Protein AF-A0AA97DNX5-F1 (afdb_monomer_lite)

Foldseek 3Di:
DKAKDWDWDDDPPDIFIKIWIADPVGTPDIDRHLVDDPVVSVVVRVVCVVVVPDSVCNVVVSVVVSVVVVVPD

Radius of gyration: 12.1 Å; chains: 1; bounding box: 33×17×40 Å

pLDDT: mean 85.58, std 8.08, range [47.59, 92.75]

Secondary structure (DSSP, 8-state):
-EEEEEEEEE-SSSEEEEEEEEETTEEEEEES-----HHHHHHHHHHHHHTT--TTTHHHHHHHHHHHHTT--

Sequence (73 aa):
MVRYIVTEQARAERTQYGIAAITERKRVDQIDDVALTLEETMRLVSLLQDNGVAPEHFRDVVEDYLSGLMMVE

Structure (mmCIF, N/CA/C/O backbone):
data_AF-A0AA97DNX5-F1
#
_entry.id   AF-A0AA97DNX5-F1
#
loop_
_atom_site.group_PDB
_atom_site.id
_atom_site.type_symbol
_atom_site.label_atom_id
_atom_site.label_alt_id
_atom_site.label_comp_id
_atom_site.label_asym_id
_atom_site.label_entity_id
_atom_site.label_seq_id
_atom_site.pdbx_PDB_ins_code
_atom_site.Cartn_x
_atom_site.Cartn_y
_atom_site.Cartn_z
_atom_site.occupancy
_atom_site.B_iso_or_equiv
_atom_site.auth_seq_id
_atom_site.auth_comp_id
_atom_site.auth_asym_id
_atom_site.auth_atom_id
_atom_site.pdbx_PDB_model_num
ATOM 1 N N . MET A 1 1 ? -8.752 1.038 12.249 1.00 79.00 1 MET A N 1
ATOM 2 C CA . MET A 1 1 ? -8.494 1.670 10.927 1.00 79.00 1 MET A CA 1
ATOM 3 C C . MET A 1 1 ? -7.294 0.998 10.261 1.00 79.00 1 MET A C 1
ATOM 5 O O . MET A 1 1 ? -6.338 0.684 10.967 1.00 79.00 1 MET A O 1
ATOM 9 N N . VAL A 1 2 ? -7.349 0.719 8.952 1.00 85.00 2 VAL A N 1
ATOM 10 C CA . VAL A 1 2 ? -6.203 0.181 8.191 1.00 85.00 2 VAL A CA 1
ATOM 11 C C . VAL A 1 2 ? -5.349 1.335 7.663 1.00 85.00 2 VAL A C 1
ATOM 13 O O . VAL A 1 2 ? -5.876 2.385 7.303 1.00 85.00 2 VAL A O 1
ATOM 16 N N . ARG A 1 3 ? -4.029 1.169 7.680 1.00 88.75 3 ARG A N 1
ATOM 17 C CA . ARG A 1 3 ? -3.045 2.109 7.146 1.00 88.75 3 ARG A CA 1
ATOM 18 C C . ARG A 1 3 ? -2.115 1.362 6.207 1.00 88.75 3 ARG A C 1
ATOM 20 O O . ARG A 1 3 ? -1.621 0.293 6.554 1.00 88.75 3 ARG A O 1
ATOM 27 N N . TYR A 1 4 ? -1.848 1.960 5.059 1.00 90.62 4 TYR A N 1
ATOM 28 C CA . TYR A 1 4 ? -0.902 1.443 4.078 1.00 90.62 4 TYR A CA 1
ATOM 29 C C . TYR A 1 4 ? 0.388 2.246 4.167 1.00 90.62 4 TYR A C 1
ATOM 31 O O . TYR A 1 4 ? 0.333 3.477 4.182 1.00 90.62 4 TYR A O 1
ATOM 39 N N . ILE A 1 5 ? 1.528 1.566 4.264 1.00 90.94 5 ILE A N 1
ATOM 40 C CA . ILE A 1 5 ? 2.847 2.206 4.294 1.00 90.94 5 ILE A CA 1
ATOM 41 C C . ILE A 1 5 ? 3.725 1.668 3.171 1.00 90.94 5 ILE A C 1
ATOM 43 O O . ILE A 1 5 ? 3.629 0.49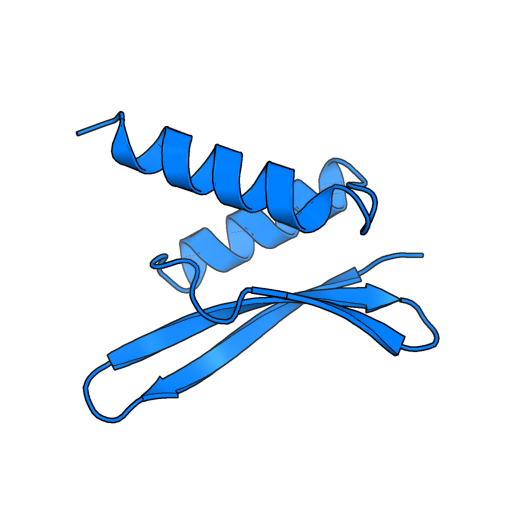4 2.818 1.00 90.94 5 ILE A O 1
ATOM 47 N N . VAL A 1 6 ? 4.604 2.522 2.653 1.00 92.25 6 VAL A N 1
ATOM 48 C CA . VAL A 1 6 ? 5.666 2.106 1.735 1.00 92.25 6 VAL A CA 1
ATOM 49 C C . VAL A 1 6 ? 6.784 1.449 2.542 1.00 92.25 6 VAL A C 1
ATOM 51 O O . VAL A 1 6 ? 7.211 1.982 3.568 1.00 92.25 6 VAL A O 1
ATOM 54 N N . THR A 1 7 ? 7.262 0.302 2.077 1.00 91.38 7 THR A N 1
ATOM 55 C CA . THR A 1 7 ? 8.460 -0.357 2.596 1.00 91.38 7 THR A CA 1
ATOM 56 C C . THR A 1 7 ? 9.564 -0.282 1.557 1.00 91.38 7 THR A C 1
ATOM 58 O O . THR A 1 7 ? 9.324 -0.543 0.384 1.00 91.38 7 THR A O 1
ATOM 61 N N . GLU A 1 8 ? 10.776 0.042 1.987 1.00 90.62 8 GLU A N 1
ATOM 62 C CA . GLU A 1 8 ? 11.966 0.019 1.141 1.00 90.62 8 GLU A CA 1
ATOM 63 C C . GLU A 1 8 ? 12.869 -1.133 1.587 1.00 90.62 8 GLU A C 1
ATOM 65 O O . GLU A 1 8 ? 13.141 -1.294 2.780 1.00 90.62 8 GLU A O 1
ATOM 70 N N . GLN A 1 9 ? 13.333 -1.939 0.635 1.00 86.75 9 GLN A N 1
ATOM 71 C CA . GLN A 1 9 ? 14.366 -2.945 0.849 1.00 86.75 9 GLN A CA 1
ATOM 72 C C . GLN A 1 9 ? 15.531 -2.707 -0.105 1.00 86.75 9 GLN A C 1
ATOM 74 O O . GLN A 1 9 ? 15.399 -2.796 -1.325 1.00 86.75 9 GLN A O 1
ATOM 79 N N . ALA A 1 10 ? 16.708 -2.469 0.468 1.00 82.62 10 ALA A N 1
ATOM 80 C CA . ALA A 1 10 ? 17.953 -2.497 -0.280 1.00 82.62 10 ALA A CA 1
ATOM 81 C C . ALA A 1 10 ? 18.324 -3.958 -0.574 1.00 82.62 10 ALA A C 1
ATOM 83 O O . ALA A 1 10 ? 18.705 -4.705 0.331 1.00 82.62 10 ALA A O 1
ATOM 84 N N . ARG A 1 11 ? 18.210 -4.377 -1.837 1.00 78.19 11 ARG A N 1
ATOM 85 C CA . ARG A 1 11 ? 18.778 -5.643 -2.313 1.00 78.19 11 ARG A CA 1
ATOM 86 C C . ARG A 1 11 ? 20.080 -5.391 -3.053 1.00 78.19 11 ARG A C 1
ATOM 88 O O . ARG A 1 11 ? 20.337 -4.284 -3.511 1.00 78.19 11 ARG A O 1
ATOM 95 N N . ALA A 1 12 ? 20.901 -6.437 -3.152 1.00 75.56 12 ALA A N 1
ATOM 96 C CA . ALA A 1 12 ? 22.279 -6.369 -3.641 1.00 75.56 12 ALA A CA 1
ATOM 97 C C . ALA A 1 12 ? 22.439 -5.682 -5.013 1.00 75.56 12 ALA A C 1
ATOM 99 O O . ALA A 1 12 ? 23.508 -5.154 -5.298 1.00 75.56 12 ALA A O 1
ATOM 100 N N . GLU A 1 13 ? 21.387 -5.670 -5.836 1.00 73.38 13 GLU A N 1
ATOM 101 C CA . GLU A 1 13 ? 21.426 -5.172 -7.216 1.00 73.38 13 GLU A CA 1
ATOM 102 C C . GLU A 1 13 ? 20.461 -4.004 -7.481 1.00 73.38 13 GLU A C 1
ATOM 104 O O . GLU A 1 13 ? 20.622 -3.295 -8.472 1.00 73.38 13 GLU A O 1
ATOM 109 N N . ARG A 1 14 ? 19.461 -3.775 -6.616 1.00 78.69 14 ARG A N 1
ATOM 110 C CA . ARG A 1 14 ? 18.457 -2.710 -6.785 1.00 78.69 14 ARG A CA 1
ATOM 111 C C . ARG A 1 14 ? 17.728 -2.381 -5.483 1.00 78.69 14 ARG A C 1
ATOM 113 O O . ARG A 1 14 ? 17.556 -3.247 -4.622 1.00 78.69 14 ARG A O 1
ATOM 120 N N . THR A 1 15 ? 17.234 -1.150 -5.378 1.00 84.00 15 THR A N 1
ATOM 121 C CA . THR A 1 15 ? 16.250 -0.770 -4.357 1.00 84.00 15 THR A CA 1
ATOM 122 C C . THR A 1 15 ? 14.893 -1.338 -4.755 1.00 84.00 15 THR A C 1
ATOM 124 O O . THR A 1 15 ? 14.408 -1.062 -5.850 1.00 84.00 15 THR A O 1
ATOM 127 N N . GLN A 1 16 ? 14.299 -2.153 -3.887 1.00 88.56 16 GLN A N 1
ATOM 128 C CA . GLN A 1 16 ? 12.949 -2.676 -4.065 1.00 88.56 16 GLN A CA 1
ATOM 129 C C . GLN A 1 16 ? 11.988 -1.923 -3.156 1.00 88.56 16 GLN A C 1
ATOM 131 O O . GLN A 1 16 ? 12.270 -1.706 -1.975 1.00 88.56 16 GLN A O 1
ATOM 136 N N . TYR A 1 17 ? 10.854 -1.539 -3.726 1.00 90.62 17 TYR A N 1
ATOM 137 C CA . TYR A 1 17 ? 9.761 -0.916 -3.001 1.00 90.62 17 TYR A CA 1
ATOM 138 C C . TYR A 1 17 ? 8.624 -1.918 -2.844 1.00 90.62 17 TYR A C 1
ATOM 140 O O . TYR A 1 17 ? 8.345 -2.719 -3.738 1.00 90.62 17 TYR A O 1
ATOM 148 N N . GLY A 1 18 ? 7.972 -1.850 -1.693 1.00 91.25 18 GLY A N 1
ATOM 149 C CA . GLY A 1 18 ? 6.850 -2.688 -1.313 1.00 91.25 18 GLY A CA 1
ATOM 150 C C . GLY A 1 18 ? 5.794 -1.888 -0.561 1.00 91.25 18 GLY A C 1
ATOM 151 O O . GLY A 1 18 ? 5.986 -0.710 -0.243 1.00 91.25 18 GLY A O 1
ATOM 152 N N . ILE A 1 19 ? 4.671 -2.531 -0.264 1.00 92.75 19 ILE A N 1
ATOM 153 C CA . ILE A 1 19 ? 3.564 -1.935 0.482 1.00 92.75 19 ILE A CA 1
ATOM 154 C C . ILE A 1 19 ? 3.173 -2.876 1.616 1.00 92.75 19 ILE A C 1
ATOM 156 O O . ILE A 1 19 ? 2.989 -4.073 1.409 1.00 92.75 19 ILE A O 1
ATOM 160 N N . ALA A 1 20 ? 3.010 -2.333 2.821 1.00 92.12 20 ALA A N 1
ATOM 161 C CA . ALA A 1 20 ? 2.513 -3.081 3.968 1.00 92.12 20 ALA A CA 1
ATOM 162 C C . ALA A 1 20 ? 1.163 -2.537 4.442 1.00 92.12 20 ALA A C 1
ATOM 164 O O . ALA A 1 20 ? 1.016 -1.340 4.707 1.00 92.12 20 ALA A O 1
ATOM 165 N N . ALA A 1 21 ? 0.198 -3.441 4.606 1.00 91.38 21 ALA A N 1
ATOM 166 C CA . ALA A 1 21 ? -1.095 -3.171 5.213 1.00 91.38 21 ALA A CA 1
ATOM 167 C C . ALA A 1 21 ? -0.991 -3.369 6.731 1.00 91.38 21 ALA A C 1
ATOM 169 O O . ALA A 1 21 ? -0.742 -4.470 7.232 1.00 91.38 21 ALA A O 1
ATOM 170 N N . ILE A 1 22 ? -1.177 -2.294 7.491 1.00 90.75 22 ILE A N 1
ATOM 171 C CA . ILE A 1 22 ? -1.027 -2.271 8.945 1.00 90.75 22 ILE A CA 1
ATOM 172 C C . ILE A 1 22 ? -2.347 -1.860 9.584 1.00 90.75 22 ILE A C 1
ATOM 174 O O . ILE A 1 22 ? -2.988 -0.890 9.194 1.00 90.75 22 ILE A O 1
ATOM 178 N N . THR A 1 23 ? -2.746 -2.589 10.615 1.00 86.56 23 THR A N 1
ATOM 179 C CA . THR A 1 23 ? -3.830 -2.189 11.516 1.00 86.56 23 THR A CA 1
ATOM 180 C C . THR A 1 23 ? -3.246 -1.746 12.847 1.00 86.56 23 THR A C 1
ATOM 182 O O . THR A 1 23 ? -2.093 -2.038 13.155 1.00 86.56 23 THR A O 1
ATOM 185 N N . GLU A 1 24 ? -4.056 -1.095 13.679 1.00 82.56 24 GLU A N 1
ATOM 186 C CA . GLU A 1 24 ? -3.660 -0.569 14.998 1.00 82.56 24 GLU A CA 1
ATOM 187 C C . GLU A 1 24 ? -2.958 -1.581 15.917 1.00 82.56 24 GLU A C 1
ATOM 189 O O . GLU A 1 24 ? -2.269 -1.184 16.850 1.00 82.56 24 GLU A O 1
ATOM 194 N N . ARG A 1 25 ? -3.125 -2.886 15.672 1.00 77.69 25 ARG A N 1
ATOM 195 C CA . ARG A 1 25 ? -2.552 -3.946 16.509 1.00 77.69 25 ARG A CA 1
ATOM 196 C C . ARG A 1 25 ? -1.464 -4.769 15.827 1.00 77.69 25 ARG A C 1
ATOM 198 O O . ARG A 1 25 ? -0.673 -5.383 16.536 1.00 77.69 25 ARG A O 1
ATOM 205 N N . LYS A 1 26 ? -1.434 -4.841 14.490 1.00 85.19 26 LYS A N 1
ATOM 206 C CA . LYS A 1 26 ? -0.478 -5.685 13.753 1.00 85.19 26 LYS A CA 1
ATOM 207 C C . LYS A 1 26 ? -0.402 -5.354 12.264 1.00 85.19 26 LYS A C 1
ATOM 209 O O . LYS A 1 26 ? -1.367 -4.861 11.674 1.00 85.19 26 LYS A O 1
ATOM 214 N N . ARG A 1 27 ? 0.722 -5.736 11.650 1.00 84.19 27 ARG A N 1
ATOM 215 C CA . ARG A 1 27 ? 0.816 -5.939 10.199 1.00 84.19 27 ARG A CA 1
ATOM 216 C C . ARG A 1 27 ? -0.159 -7.049 9.808 1.00 84.19 27 ARG A C 1
ATOM 218 O O . ARG A 1 27 ? -0.171 -8.103 10.446 1.00 84.19 27 ARG A O 1
ATOM 225 N N . VAL A 1 28 ? -1.012 -6.768 8.834 1.00 88.25 28 VAL A N 1
ATOM 226 C CA . VAL A 1 28 ? -2.016 -7.716 8.343 1.00 88.25 28 VAL A CA 1
ATOM 227 C C . VAL A 1 28 ? -1.495 -8.429 7.114 1.00 88.25 28 VAL A C 1
ATOM 229 O O . VAL A 1 28 ? -1.536 -9.651 7.086 1.00 88.25 28 VAL A O 1
ATOM 232 N N . ASP A 1 29 ? -0.945 -7.673 6.168 1.00 89.62 29 ASP A N 1
ATOM 233 C CA . ASP A 1 29 ? -0.355 -8.215 4.949 1.00 89.62 29 ASP A CA 1
ATOM 234 C C . ASP A 1 29 ? 0.787 -7.312 4.460 1.00 89.62 29 ASP A C 1
ATOM 236 O O . ASP A 1 29 ? 0.971 -6.191 4.955 1.00 89.62 29 ASP A O 1
ATOM 240 N N . GLN A 1 30 ? 1.585 -7.821 3.528 1.00 90.75 30 GLN A N 1
ATOM 241 C CA . GLN A 1 30 ? 2.709 -7.111 2.937 1.00 90.75 30 GLN A CA 1
ATOM 242 C C . GLN A 1 30 ? 3.037 -7.687 1.564 1.00 90.75 30 GLN A C 1
ATOM 244 O O . GLN A 1 30 ? 3.080 -8.903 1.386 1.00 90.75 30 GLN A O 1
ATOM 249 N N . ILE A 1 31 ? 3.332 -6.786 0.633 1.00 90.69 31 ILE A N 1
ATOM 250 C CA . ILE A 1 31 ? 3.931 -7.081 -0.662 1.00 90.69 31 ILE A CA 1
ATOM 251 C C . ILE A 1 31 ? 5.322 -6.459 -0.654 1.00 90.69 31 ILE A C 1
ATOM 253 O O . ILE A 1 31 ? 5.458 -5.243 -0.552 1.00 90.69 31 ILE A O 1
ATOM 257 N N . ASP A 1 32 ? 6.350 -7.299 -0.709 1.00 87.12 32 ASP A N 1
ATOM 258 C CA . ASP A 1 32 ? 7.753 -6.886 -0.599 1.00 87.12 32 ASP A CA 1
ATOM 259 C C . ASP A 1 32 ? 8.324 -6.289 -1.893 1.00 87.12 32 ASP A C 1
ATOM 261 O O . ASP A 1 32 ? 9.282 -5.521 -1.830 1.00 87.12 32 ASP A O 1
ATOM 265 N N . ASP A 1 33 ? 7.751 -6.636 -3.047 1.00 87.69 33 ASP A N 1
ATOM 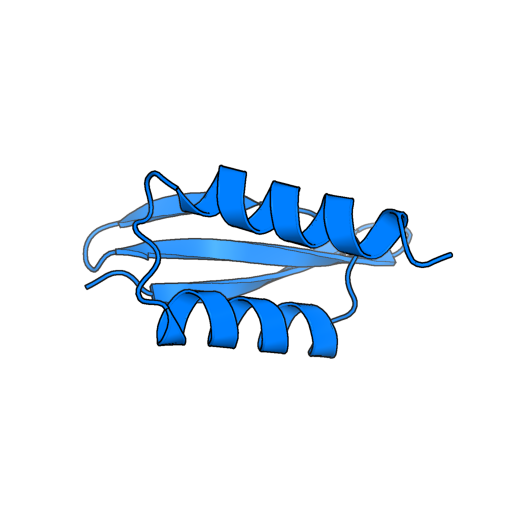266 C CA . ASP A 1 33 ? 8.183 -6.149 -4.357 1.00 87.69 33 ASP A CA 1
ATOM 267 C C . ASP A 1 33 ? 6.966 -5.817 -5.214 1.00 87.69 33 ASP A C 1
ATOM 269 O O . ASP A 1 33 ? 6.252 -6.712 -5.658 1.00 87.69 33 ASP A O 1
ATOM 273 N N . VAL A 1 34 ? 6.728 -4.525 -5.438 1.00 87.25 34 VAL A N 1
ATOM 274 C CA . VAL A 1 34 ? 5.703 -4.060 -6.384 1.00 87.25 34 VAL A CA 1
ATOM 275 C C . VAL A 1 34 ? 6.285 -3.750 -7.766 1.00 87.25 34 VAL A C 1
ATOM 277 O O . VAL A 1 34 ? 5.539 -3.383 -8.659 1.00 87.25 34 VAL A O 1
ATOM 280 N N . ALA A 1 35 ? 7.605 -3.874 -7.960 1.00 83.56 35 ALA A N 1
ATOM 281 C CA . ALA A 1 35 ? 8.308 -3.500 -9.197 1.00 83.56 35 ALA A CA 1
ATOM 282 C C . ALA A 1 35 ? 8.059 -2.048 -9.678 1.00 83.56 35 ALA A C 1
ATOM 284 O O . ALA A 1 35 ? 8.367 -1.710 -10.818 1.00 83.56 35 ALA A O 1
ATOM 285 N N . LEU A 1 36 ? 7.546 -1.184 -8.798 1.00 84.50 36 LEU A N 1
ATOM 286 C CA . LEU A 1 36 ? 7.287 0.235 -9.038 1.00 84.50 36 LEU A CA 1
ATOM 287 C C . LEU A 1 36 ? 8.422 1.106 -8.500 1.00 84.50 36 LEU A C 1
ATOM 289 O O . LEU A 1 36 ? 9.178 0.700 -7.614 1.00 84.50 36 LEU A O 1
ATOM 293 N N . THR A 1 37 ? 8.494 2.349 -8.971 1.00 89.06 37 THR A N 1
ATOM 294 C CA . THR A 1 37 ? 9.322 3.387 -8.340 1.00 89.06 37 THR A CA 1
ATOM 295 C C . THR A 1 37 ? 8.720 3.862 -7.009 1.00 89.06 37 THR A C 1
ATOM 297 O O . THR A 1 37 ? 7.547 3.619 -6.709 1.00 89.06 37 THR A O 1
ATOM 300 N N . LEU A 1 38 ? 9.499 4.587 -6.194 1.00 87.56 38 LEU A N 1
ATOM 301 C CA . LEU A 1 38 ? 9.007 5.173 -4.938 1.00 87.56 38 LEU A CA 1
ATOM 302 C C . LEU A 1 38 ? 7.765 6.051 -5.156 1.00 87.56 38 LEU A C 1
ATOM 304 O O . LEU A 1 38 ? 6.804 5.959 -4.395 1.00 87.56 38 LEU A O 1
ATOM 308 N N . GLU A 1 39 ? 7.785 6.896 -6.190 1.00 89.88 39 GLU A N 1
ATOM 309 C CA . GLU A 1 39 ? 6.702 7.841 -6.470 1.00 89.88 39 GLU A CA 1
ATOM 310 C C . GLU A 1 39 ? 5.407 7.109 -6.848 1.00 89.88 39 GLU A C 1
ATOM 312 O O . GLU A 1 39 ? 4.338 7.406 -6.313 1.00 89.88 39 GLU A O 1
ATOM 317 N N . GLU A 1 40 ? 5.504 6.093 -7.704 1.00 89.94 40 GLU A N 1
ATOM 318 C CA . GLU A 1 40 ? 4.373 5.240 -8.077 1.00 89.94 40 GLU A CA 1
ATOM 319 C C . GLU A 1 40 ? 3.846 4.436 -6.886 1.00 89.94 40 GLU A C 1
ATOM 321 O O . GLU A 1 40 ? 2.635 4.355 -6.679 1.00 89.94 40 GLU A O 1
ATOM 326 N N . THR A 1 41 ? 4.742 3.918 -6.043 1.00 90.94 41 THR A N 1
ATOM 327 C CA . THR A 1 41 ? 4.364 3.197 -4.821 1.00 90.94 41 THR A CA 1
ATOM 328 C C . THR A 1 41 ? 3.621 4.118 -3.845 1.00 90.94 41 THR A C 1
ATOM 330 O O . THR A 1 41 ? 2.613 3.723 -3.261 1.00 90.94 41 THR A O 1
ATOM 333 N N . MET A 1 42 ? 4.060 5.374 -3.693 1.00 91.06 42 MET A N 1
ATOM 334 C CA . MET A 1 42 ? 3.362 6.377 -2.876 1.00 91.06 42 MET A CA 1
ATOM 335 C C . MET A 1 42 ? 1.977 6.729 -3.432 1.00 91.06 42 MET A C 1
ATOM 337 O O . MET A 1 42 ? 1.027 6.885 -2.655 1.00 91.06 42 MET A O 1
ATOM 341 N N . ARG A 1 43 ? 1.840 6.835 -4.761 1.00 90.56 43 ARG A N 1
ATOM 342 C CA . ARG A 1 43 ? 0.534 7.036 -5.408 1.00 90.56 43 ARG A CA 1
ATOM 343 C C . ARG A 1 43 ? -0.391 5.855 -5.143 1.00 90.56 43 ARG A C 1
ATOM 345 O O . ARG A 1 43 ? -1.523 6.076 -4.726 1.00 90.56 43 ARG A O 1
ATOM 352 N N . LEU A 1 44 ? 0.101 4.626 -5.293 1.00 89.69 44 LEU A N 1
ATOM 353 C CA . LEU A 1 44 ? -0.674 3.417 -5.017 1.00 89.69 44 LEU A CA 1
ATOM 354 C C . LEU A 1 44 ? -1.122 3.355 -3.551 1.00 89.69 44 LEU A C 1
ATOM 356 O O . LEU A 1 44 ? -2.293 3.120 -3.275 1.00 89.69 44 LEU A O 1
ATOM 360 N N . VAL A 1 45 ? -0.236 3.664 -2.601 1.00 91.44 45 VAL A N 1
ATOM 361 C CA . VAL A 1 45 ? -0.595 3.764 -1.176 1.00 91.44 45 VAL A CA 1
ATOM 362 C C . VAL A 1 45 ? -1.688 4.805 -0.932 1.00 91.44 45 VAL A C 1
ATOM 364 O O . VAL A 1 45 ? -2.620 4.534 -0.174 1.00 91.44 45 VAL A O 1
ATOM 367 N N . SER A 1 46 ? -1.602 5.975 -1.571 1.00 91.12 46 SER A N 1
ATOM 368 C CA . SER A 1 46 ? -2.647 7.000 -1.456 1.00 91.12 46 SER A CA 1
ATOM 369 C C . SER A 1 46 ? -3.973 6.518 -2.035 1.00 91.12 46 SER A C 1
ATOM 371 O O . SER A 1 46 ? -4.998 6.704 -1.392 1.00 91.12 46 SER A O 1
ATOM 373 N N . LEU A 1 47 ? -3.962 5.838 -3.186 1.00 90.50 47 LEU A N 1
ATOM 374 C CA . LEU A 1 47 ? -5.165 5.254 -3.784 1.00 90.50 47 LEU A CA 1
ATOM 375 C C . LEU A 1 47 ? -5.800 4.208 -2.863 1.00 90.50 47 LEU A C 1
ATOM 377 O O . LEU A 1 47 ? -7.008 4.244 -2.646 1.00 90.50 47 LEU A O 1
ATOM 381 N N . LEU A 1 48 ? -5.000 3.315 -2.274 1.00 89.75 48 LEU A N 1
ATOM 382 C CA . LEU A 1 48 ? -5.482 2.306 -1.327 1.00 89.75 48 LEU A CA 1
ATOM 383 C C . LEU A 1 48 ? -6.115 2.944 -0.080 1.00 89.75 48 LEU A C 1
ATOM 385 O O . LEU A 1 48 ? -7.129 2.451 0.419 1.00 89.75 48 LEU A O 1
ATOM 389 N N . GLN A 1 49 ? -5.524 4.033 0.426 1.00 88.62 49 GLN A N 1
ATOM 390 C CA . GLN A 1 49 ? -6.065 4.776 1.567 1.00 88.62 49 GLN A CA 1
ATOM 391 C C . GLN A 1 49 ? -7.346 5.542 1.215 1.00 88.62 49 GLN A C 1
ATOM 393 O O . GLN A 1 49 ? -8.310 5.463 1.972 1.00 88.62 49 GLN A O 1
ATOM 398 N N . ASP A 1 50 ? -7.366 6.247 0.084 1.00 90.06 50 ASP A N 1
ATOM 399 C CA . ASP A 1 50 ? -8.499 7.062 -0.374 1.00 90.06 50 ASP A CA 1
ATOM 400 C C . ASP A 1 50 ? -9.729 6.199 -0.686 1.00 90.06 50 ASP A C 1
ATOM 402 O O . ASP A 1 50 ? -10.842 6.509 -0.267 1.00 90.06 50 ASP A O 1
ATOM 406 N N . ASN A 1 51 ? -9.510 5.037 -1.307 1.00 88.88 51 ASN A N 1
ATOM 407 C CA . ASN A 1 51 ? -10.575 4.081 -1.607 1.00 88.88 51 ASN A CA 1
ATOM 408 C C . ASN A 1 5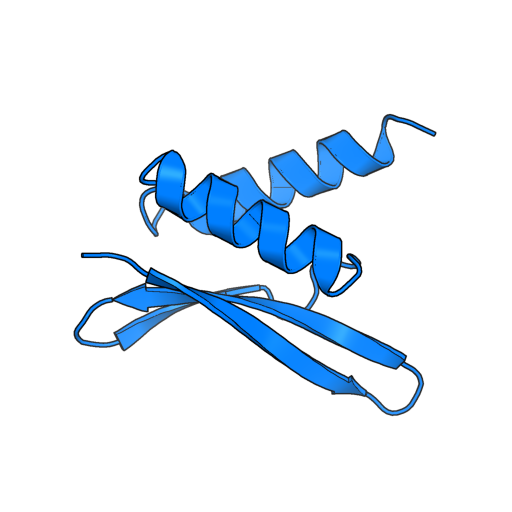1 ? -10.991 3.229 -0.395 1.00 88.88 51 ASN A C 1
ATOM 410 O O . ASN A 1 51 ? -11.909 2.419 -0.502 1.00 88.88 51 ASN A O 1
ATOM 414 N N . GLY A 1 52 ? -10.324 3.375 0.757 1.00 86.81 52 GLY A N 1
ATOM 415 C CA . GLY A 1 52 ? -10.652 2.623 1.968 1.00 86.81 52 GLY A CA 1
ATOM 416 C C . GLY A 1 52 ? -10.548 1.106 1.792 1.00 86.81 52 GLY A C 1
ATOM 417 O O . GLY A 1 52 ? -11.344 0.372 2.378 1.00 86.81 52 GLY A O 1
ATOM 418 N N . VAL A 1 53 ? -9.590 0.638 0.982 1.00 87.56 53 VAL A N 1
ATOM 419 C CA . VAL A 1 53 ? -9.428 -0.786 0.656 1.00 87.56 53 VAL A CA 1
ATOM 420 C C . VAL A 1 53 ? -9.319 -1.592 1.946 1.00 87.56 53 VAL A C 1
ATOM 422 O O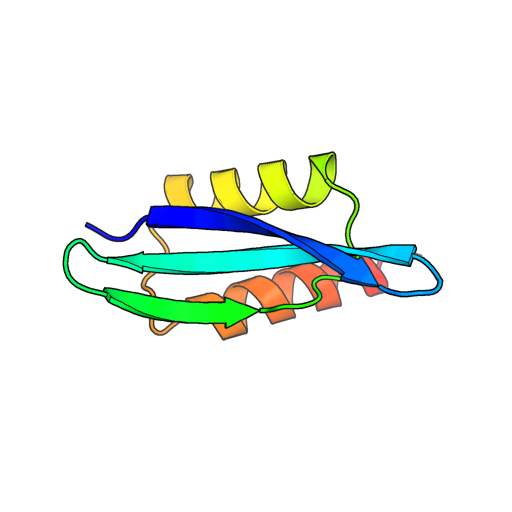 . VAL A 1 53 ? -8.578 -1.223 2.862 1.00 87.56 53 VAL A O 1
ATOM 425 N N . ALA A 1 54 ? -10.072 -2.685 2.043 1.00 86.69 54 ALA A N 1
ATOM 426 C CA . ALA A 1 54 ? -9.981 -3.591 3.178 1.00 86.69 54 ALA A CA 1
ATOM 427 C C . ALA A 1 54 ? -8.680 -4.409 3.087 1.00 86.69 54 ALA A C 1
ATOM 429 O O . ALA A 1 54 ? -8.284 -4.806 1.992 1.00 86.69 54 ALA A O 1
ATOM 430 N N . PRO A 1 55 ? -8.022 -4.722 4.215 1.00 82.69 55 PRO A N 1
ATOM 431 C CA . PRO A 1 55 ? -6.761 -5.460 4.193 1.00 82.69 55 PRO A CA 1
ATOM 432 C C . PRO A 1 55 ? -6.889 -6.873 3.601 1.00 82.69 55 PRO A C 1
ATOM 434 O O . PRO A 1 55 ? -5.892 -7.424 3.159 1.00 82.69 55 PRO A O 1
ATOM 437 N N . GLU A 1 56 ? -8.094 -7.452 3.575 1.00 86.81 56 GLU A N 1
ATOM 438 C CA . GLU A 1 56 ? -8.375 -8.733 2.909 1.00 86.81 56 GLU A CA 1
ATOM 439 C C . GLU A 1 56 ? -8.297 -8.653 1.378 1.00 86.81 56 GLU A C 1
ATOM 441 O O . GLU A 1 56 ? -7.949 -9.639 0.743 1.00 86.81 56 GLU A O 1
ATOM 446 N N . HIS A 1 57 ? -8.563 -7.478 0.801 1.00 88.06 57 HIS A N 1
ATOM 447 C CA . HIS A 1 57 ? -8.494 -7.218 -0.640 1.00 88.06 57 HIS A CA 1
ATOM 448 C C . HIS A 1 57 ? -7.212 -6.492 -1.047 1.00 88.06 57 HIS A C 1
ATOM 450 O O . HIS A 1 57 ? -7.004 -6.222 -2.224 1.00 88.06 57 HIS A O 1
ATOM 456 N N . PHE A 1 58 ? -6.352 -6.150 -0.085 1.00 88.94 58 PHE A N 1
ATOM 457 C CA . PHE A 1 58 ? -5.121 -5.406 -0.334 1.00 88.94 58 PHE A CA 1
ATOM 458 C C . PHE A 1 58 ? -4.269 -6.056 -1.425 1.00 88.94 58 PHE A C 1
ATOM 460 O O . PHE A 1 58 ? -3.797 -5.361 -2.321 1.00 88.94 58 PHE A O 1
ATOM 467 N N . ARG A 1 59 ? -4.090 -7.378 -1.353 1.00 88.94 59 ARG A N 1
ATOM 468 C CA . ARG A 1 59 ? -3.258 -8.098 -2.310 1.00 88.94 59 ARG A CA 1
ATOM 469 C C . ARG A 1 59 ? -3.883 -8.115 -3.699 1.00 88.94 59 ARG A C 1
ATOM 471 O O . ARG A 1 59 ? -3.231 -7.649 -4.622 1.00 88.94 59 ARG A O 1
ATOM 478 N N . ASP A 1 60 ? -5.139 -8.540 -3.817 1.00 90.19 60 ASP A N 1
ATOM 479 C CA . ASP A 1 60 ? -5.858 -8.546 -5.094 1.00 90.19 60 ASP A CA 1
ATOM 480 C C . ASP A 1 60 ? -5.855 -7.169 -5.769 1.00 90.19 60 ASP A C 1
ATOM 482 O O . ASP A 1 60 ? -5.569 -7.074 -6.955 1.00 90.19 60 ASP A O 1
ATOM 486 N N . VAL A 1 61 ? -6.107 -6.087 -5.023 1.00 89.50 61 VAL A N 1
ATOM 487 C CA . VAL A 1 61 ? -6.134 -4.725 -5.586 1.00 89.50 61 VAL A CA 1
ATOM 488 C C . VAL A 1 61 ? -4.750 -4.273 -6.052 1.00 89.50 61 VAL A C 1
ATOM 490 O O . VAL A 1 61 ? -4.633 -3.629 -7.093 1.00 89.50 61 VAL A O 1
ATOM 493 N N . VAL A 1 62 ? -3.693 -4.582 -5.296 1.00 89.25 62 VAL A N 1
ATOM 494 C CA . VAL A 1 62 ? -2.326 -4.242 -5.712 1.00 89.25 62 VAL A CA 1
ATOM 495 C C . VAL A 1 62 ? -1.908 -5.073 -6.921 1.00 89.25 62 VAL A C 1
ATOM 497 O O . VAL A 1 62 ? -1.365 -4.511 -7.866 1.00 89.25 62 VAL A O 1
ATOM 500 N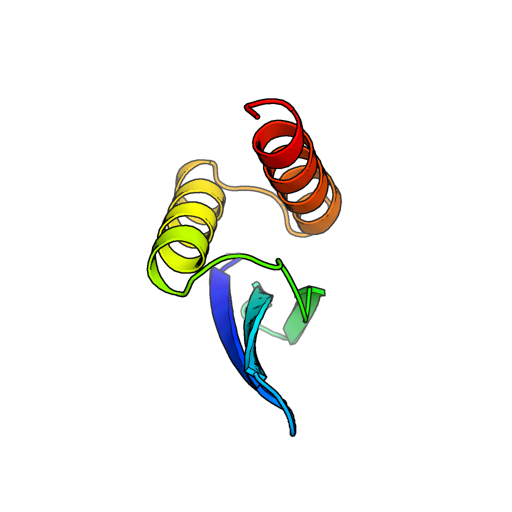 N . GLU A 1 63 ? -2.172 -6.378 -6.930 1.00 88.19 63 GLU A N 1
ATOM 501 C CA . GLU A 1 63 ? -1.853 -7.247 -8.067 1.00 88.19 63 GLU A CA 1
ATOM 502 C C . GLU A 1 63 ? -2.630 -6.846 -9.329 1.00 88.19 63 GLU A C 1
ATOM 504 O O . GLU A 1 63 ? -2.036 -6.781 -10.404 1.00 88.19 63 GLU A O 1
ATOM 509 N N . ASP A 1 64 ? -3.912 -6.495 -9.202 1.00 88.38 64 ASP A N 1
ATOM 510 C CA . ASP A 1 64 ? -4.732 -5.977 -10.304 1.00 88.38 64 ASP A CA 1
ATOM 511 C C . ASP A 1 64 ? -4.171 -4.658 -10.853 1.00 88.38 64 ASP A C 1
ATOM 513 O O . ASP A 1 64 ? -3.969 -4.526 -12.060 1.00 88.38 64 ASP A O 1
ATOM 517 N N . TYR A 1 65 ? -3.802 -3.718 -9.976 1.00 87.19 65 TYR A N 1
ATOM 518 C CA . TYR A 1 65 ? -3.177 -2.457 -10.383 1.00 87.19 65 TYR A CA 1
ATOM 519 C C . TYR A 1 65 ? -1.861 -2.681 -11.144 1.00 87.19 65 TYR A C 1
ATOM 521 O O . TYR A 1 65 ? -1.630 -2.072 -12.190 1.00 87.19 65 TYR A O 1
ATOM 529 N N . LEU A 1 66 ? -0.999 -3.568 -10.638 1.00 86.00 66 LEU A N 1
ATOM 530 C CA . LEU A 1 66 ? 0.279 -3.904 -11.271 1.00 86.00 66 LEU A CA 1
ATOM 531 C C . LEU A 1 66 ? 0.084 -4.618 -12.610 1.00 86.00 66 LEU A C 1
ATOM 533 O O . LEU A 1 66 ? 0.769 -4.306 -13.585 1.00 86.00 66 LEU A O 1
ATOM 537 N N . SER A 1 67 ? -0.874 -5.543 -12.679 1.00 85.81 67 SER A N 1
ATOM 538 C CA . SER A 1 67 ? -1.232 -6.228 -13.920 1.00 85.81 67 SER A CA 1
ATOM 539 C C . SER A 1 67 ? -1.793 -5.252 -14.954 1.00 85.81 67 SER A C 1
ATOM 541 O O . SER A 1 67 ? -1.475 -5.368 -16.136 1.00 85.81 67 SER A O 1
ATOM 543 N N . GLY A 1 68 ? -2.603 -4.283 -14.521 1.00 79.75 68 GLY A N 1
ATOM 544 C CA . GLY A 1 68 ? -3.125 -3.218 -15.370 1.00 79.75 68 GLY A CA 1
ATOM 545 C C . GLY A 1 68 ? -2.015 -2.341 -15.943 1.00 79.75 68 GLY A C 1
ATOM 546 O O . GLY A 1 68 ? -2.072 -1.994 -17.117 1.00 79.75 68 GLY A O 1
ATOM 547 N N . LEU A 1 69 ? -0.977 -2.046 -15.153 1.00 74.62 69 LEU A N 1
ATOM 548 C CA . LEU A 1 69 ? 0.173 -1.249 -15.585 1.00 74.62 69 LEU A CA 1
ATOM 549 C C . LEU A 1 69 ? 1.002 -1.948 -16.681 1.00 74.62 69 LEU A C 1
ATOM 551 O O . LEU A 1 69 ? 1.408 -1.295 -17.637 1.00 74.62 69 LEU A O 1
ATOM 555 N N . MET A 1 70 ? 1.202 -3.270 -16.582 1.00 66.44 70 MET A N 1
ATOM 556 C CA . MET A 1 70 ? 1.947 -4.065 -17.580 1.00 66.44 70 MET A CA 1
ATOM 557 C C . MET A 1 70 ? 1.199 -4.276 -18.910 1.00 66.44 70 MET A C 1
ATOM 559 O O . MET A 1 70 ? 1.784 -4.772 -19.868 1.00 66.44 70 MET A O 1
ATOM 563 N N . MET A 1 71 ? -0.089 -3.929 -18.996 1.00 61.69 71 MET A N 1
ATOM 564 C CA . MET A 1 71 ? -0.852 -3.984 -20.253 1.00 61.69 71 MET A CA 1
ATOM 565 C C . MET A 1 71 ? -0.859 -2.657 -21.028 1.00 61.69 71 MET A C 1
ATOM 567 O O . MET A 1 71 ? -1.464 -2.591 -22.097 1.00 61.69 71 MET A O 1
ATOM 571 N N . VAL A 1 72 ? -0.214 -1.604 -20.511 1.00 56.38 72 VAL A N 1
ATOM 572 C CA . VAL A 1 72 ? -0.142 -0.274 -21.151 1.00 56.38 72 VAL A CA 1
ATOM 573 C C . VAL A 1 72 ? 1.211 -0.036 -2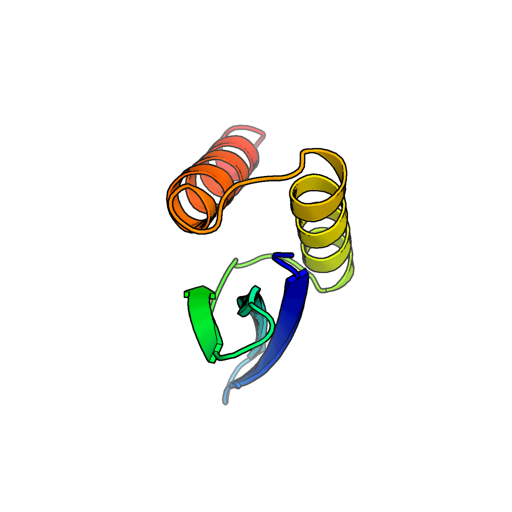1.847 1.00 56.38 72 VAL A C 1
ATOM 575 O O . VAL A 1 72 ? 1.657 1.107 -21.944 1.00 56.38 72 VAL A O 1
ATOM 578 N N . GLU A 1 73 ? 1.868 -1.102 -22.319 1.00 47.59 73 GLU A N 1
ATOM 579 C CA . GLU A 1 73 ? 3.095 -1.042 -23.140 1.00 47.59 73 GLU A CA 1
ATOM 580 C C . GLU A 1 73 ? 2.810 -1.126 -24.648 1.00 47.59 73 GLU A C 1
ATOM 582 O O . GLU A 1 73 ? 2.014 -1.997 -25.072 1.00 47.59 73 GLU A O 1
#